Protein AF-A0AAZ3NXI5-F1 (afdb_monomer)

Organism: Oncorhynchus tshawytscha (NCBI:txid74940)

Secondary structure (DSSP, 8-state):
-EEEEEEEESS-B-EEEEEEEESS-EEEEEEEEEESS-EEEEEEEEEESS-EEEEEEEEEESS-EEEEEEEEEESS-EEEEEEEEEESS-EEEEEEEEEESS-EEEEEEEEEESS-EEEEEEEEEESS-EEEEEEEEEESS--

Foldseek 3Di:
DEEEEEDEDADEAEEYEYEYEYAEEYEEYEEEYEYAYEYEEYEEEYEYAEEYEEYEEEYEYAEEYEEYEYEYEYAYEYEEYEEEYEYAEEYEEYEYEYEYAEEYEEYEEEYEYAYEYEEYEYEYEYADHYNDYNYHYDYPDDD

Solvent-accessible surface area (backbone atoms only — not comparable to full-atom values): 6492 Å² total; per-residue (Å²): 105,84,46,80,45,79,45,80,39,79,52,80,39,53,35,39,42,35,39,37,43,27,68,22,46,33,48,35,38,41,34,41,37,43,30,67,24,48,35,45,36,38,40,34,41,38,42,30,65,24,47,35,46,36,38,40,35,40,36,42,29,67,24,46,36,47,36,39,41,34,41,38,44,28,66,24,47,35,46,35,38,40,33,41,37,43,30,68,26,48,34,45,36,39,41,35,40,38,42,30,65,25,48,35,45,36,40,41,34,40,36,43,31,64,26,48,33,45,36,38,40,37,42,37,41,32,67,43,62,68,73,43,74,53,70,51,76,49,62,82,60,84,131

pLDDT: mean 90.32, std 6.11, range [53.81, 96.19]

Sequence (143 aa):
MLVVGALDSAALVVLVVGALDSAALVLLVVGALDSAALVLLVVGALDSAALVLLV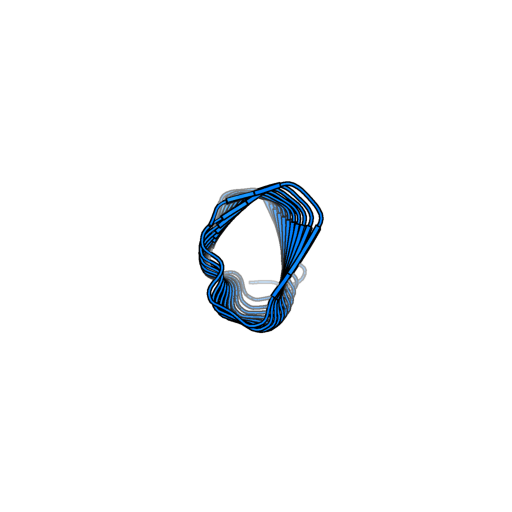VGALDSAALVLLVVGALDSAALVLLVVGALDSASLVLLVVGALDSAALVLLVVGALDSAALVLFVVGALDSASLVLLVVGALDSVFPF

Structure (mmCIF, N/CA/C/O backbone):
data_AF-A0AAZ3NXI5-F1
#
_entry.id   AF-A0AAZ3NXI5-F1
#
loop_
_atom_site.group_PDB
_atom_site.id
_atom_site.type_symbol
_atom_site.label_atom_id
_atom_site.label_alt_id
_atom_site.label_comp_id
_atom_site.label_asym_id
_atom_site.label_entity_id
_atom_site.label_seq_id
_atom_site.pdbx_PDB_ins_code
_atom_site.Cartn_x
_atom_site.Cartn_y
_atom_site.Cartn_z
_atom_site.occupancy
_atom_site.B_iso_or_equiv
_atom_site.auth_seq_id
_atom_site.auth_comp_id
_atom_site.auth_asym_id
_atom_site.auth_atom_id
_atom_site.pdbx_PDB_model_num
ATOM 1 N N . MET A 1 1 ? 13.312 11.034 -20.650 1.00 70.06 1 MET A N 1
ATOM 2 C CA . MET A 1 1 ? 12.912 10.092 -21.716 1.00 70.06 1 MET A CA 1
ATOM 3 C C . MET A 1 1 ? 11.598 9.466 -21.292 1.00 70.06 1 MET A C 1
ATOM 5 O O . MET A 1 1 ? 11.506 9.091 -20.132 1.00 70.06 1 MET A O 1
ATOM 9 N N . LEU A 1 2 ? 10.600 9.440 -22.176 1.00 80.88 2 LEU A N 1
ATOM 10 C CA . LEU A 1 2 ? 9.367 8.673 -21.983 1.00 80.88 2 LEU A CA 1
ATOM 11 C C . LEU A 1 2 ? 9.597 7.299 -22.606 1.00 80.88 2 LEU A C 1
ATOM 13 O O . LEU A 1 2 ? 9.998 7.232 -23.768 1.00 80.88 2 LEU A O 1
ATOM 17 N N . VAL A 1 3 ? 9.369 6.233 -21.845 1.00 87.75 3 VAL A N 1
ATOM 18 C CA . VAL A 1 3 ? 9.426 4.857 -22.353 1.00 87.75 3 VAL A CA 1
ATOM 19 C C . VAL A 1 3 ? 8.050 4.225 -22.235 1.00 87.75 3 VAL A C 1
ATOM 21 O O . VAL A 1 3 ? 7.392 4.360 -21.206 1.00 87.75 3 VAL A O 1
ATOM 24 N N . VAL A 1 4 ? 7.620 3.552 -23.299 1.00 90.69 4 VAL A N 1
ATOM 25 C CA . VAL A 1 4 ? 6.407 2.731 -23.309 1.00 90.69 4 VAL A CA 1
ATOM 26 C C . VAL A 1 4 ? 6.833 1.289 -23.546 1.00 90.69 4 VAL A C 1
ATOM 28 O O . VAL A 1 4 ? 7.451 1.003 -24.571 1.00 90.69 4 VAL A O 1
ATOM 31 N N . GLY A 1 5 ? 6.518 0.399 -22.608 1.00 89.75 5 GLY A N 1
ATOM 32 C CA . GLY A 1 5 ? 6.906 -1.012 -22.653 1.00 89.75 5 GLY A CA 1
ATOM 33 C C . GLY A 1 5 ? 7.741 -1.436 -21.447 1.00 89.75 5 GLY A C 1
ATOM 34 O O . GLY A 1 5 ? 7.585 -0.892 -20.357 1.00 89.75 5 GLY A O 1
ATOM 35 N N . ALA A 1 6 ? 8.591 -2.441 -21.645 1.00 89.19 6 ALA A N 1
ATOM 36 C CA . ALA A 1 6 ? 9.526 -2.907 -20.629 1.00 89.19 6 ALA A CA 1
ATOM 37 C C . ALA A 1 6 ? 10.856 -2.151 -20.744 1.00 89.19 6 ALA A C 1
ATOM 39 O O . ALA A 1 6 ? 11.362 -1.955 -21.853 1.00 89.19 6 ALA A O 1
ATOM 40 N N . LEU A 1 7 ? 11.418 -1.745 -19.610 1.00 91.44 7 LEU A N 1
ATOM 41 C CA . LEU A 1 7 ? 12.719 -1.095 -19.523 1.00 9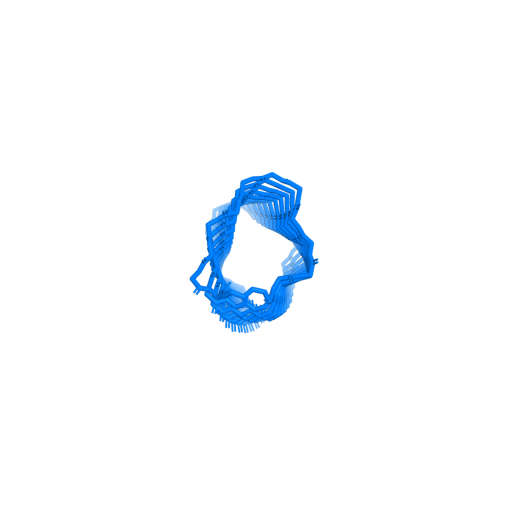1.44 7 LEU A CA 1
ATOM 42 C C . LEU A 1 7 ? 13.530 -1.712 -18.384 1.00 91.44 7 LEU A C 1
ATOM 44 O O . LEU A 1 7 ? 13.016 -1.881 -17.287 1.00 91.44 7 LEU A O 1
ATOM 48 N N . ASP A 1 8 ? 14.799 -1.981 -18.658 1.00 91.00 8 ASP A N 1
ATOM 49 C CA . ASP A 1 8 ? 15.831 -2.227 -17.653 1.00 91.00 8 ASP A CA 1
ATOM 50 C C . ASP A 1 8 ? 16.799 -1.036 -17.715 1.00 91.00 8 ASP A C 1
ATOM 52 O O . ASP A 1 8 ? 17.269 -0.665 -18.803 1.00 91.00 8 ASP A O 1
ATOM 56 N N . SER A 1 9 ? 17.013 -0.346 -16.592 1.00 86.12 9 SER A N 1
ATOM 57 C CA . SER A 1 9 ? 17.845 0.856 -16.561 1.00 86.12 9 SER A CA 1
ATOM 58 C C . SER A 1 9 ? 18.675 1.016 -15.292 1.00 86.12 9 SER A C 1
ATOM 60 O O . SER A 1 9 ? 18.187 0.952 -14.170 1.00 86.12 9 SER A O 1
ATOM 62 N N . ALA A 1 10 ? 19.940 1.386 -15.487 1.00 87.12 10 ALA A N 1
ATOM 63 C CA . ALA A 1 10 ? 20.834 1.860 -14.428 1.00 87.12 10 ALA A CA 1
ATOM 64 C C . ALA A 1 10 ? 21.044 3.389 -14.463 1.00 87.12 10 ALA A C 1
ATOM 66 O O . ALA A 1 10 ? 21.955 3.914 -13.822 1.00 87.12 10 ALA A O 1
ATOM 67 N N . ALA A 1 11 ? 20.242 4.120 -15.243 1.00 87.94 11 ALA A N 1
ATOM 68 C CA . ALA A 1 11 ? 20.309 5.575 -15.367 1.00 87.94 11 ALA A CA 1
ATOM 69 C C . ALA A 1 11 ? 19.038 6.227 -14.816 1.00 87.94 11 ALA A C 1
ATOM 71 O O . ALA A 1 11 ? 18.013 5.573 -14.685 1.00 87.94 11 ALA A O 1
ATOM 72 N N . LEU A 1 12 ? 19.090 7.532 -14.521 1.00 89.25 12 LEU A N 1
ATOM 73 C CA . LEU A 1 12 ? 17.916 8.275 -14.055 1.00 89.25 12 LEU A CA 1
ATOM 74 C C . LEU A 1 12 ? 16.731 8.076 -15.010 1.00 89.25 12 LEU A C 1
ATOM 76 O O . LEU A 1 12 ? 16.813 8.409 -16.199 1.00 89.25 12 LEU A O 1
ATOM 80 N N . VAL A 1 13 ? 15.613 7.600 -14.463 1.00 88.50 13 VAL A N 1
ATOM 81 C CA . VAL A 1 13 ? 14.385 7.355 -15.215 1.00 88.50 13 VAL A CA 1
ATOM 82 C C . VAL A 1 13 ? 13.352 8.417 -14.867 1.00 88.50 13 VAL A C 1
ATOM 84 O O . VAL A 1 13 ? 12.933 8.572 -13.723 1.00 88.50 13 VAL A O 1
ATOM 87 N N . VAL A 1 14 ? 12.932 9.169 -15.886 1.00 89.62 14 VAL A N 1
ATOM 88 C CA . VAL A 1 14 ? 11.959 10.256 -15.706 1.00 89.62 14 VAL A CA 1
ATOM 89 C C . VAL A 1 14 ? 10.525 9.743 -15.759 1.00 89.62 14 VAL A C 1
ATOM 91 O O . VAL A 1 14 ? 9.715 10.128 -14.924 1.00 89.62 14 VAL A O 1
ATOM 94 N N . LEU A 1 15 ? 10.189 8.930 -16.763 1.00 91.81 15 LEU A N 1
ATOM 95 C CA . LEU A 1 15 ? 8.818 8.474 -16.973 1.00 91.81 15 LEU A CA 1
ATOM 96 C C . LEU A 1 15 ? 8.788 7.148 -17.734 1.00 91.81 15 LEU A C 1
ATOM 98 O O . LEU A 1 15 ? 9.334 7.058 -18.839 1.00 91.81 15 LEU A O 1
ATOM 102 N N . VAL A 1 16 ? 8.082 6.161 -17.179 1.00 93.19 16 VAL A N 1
ATOM 103 C CA . VAL A 1 16 ? 7.785 4.880 -17.841 1.00 93.19 16 VAL A CA 1
ATOM 104 C C . VAL A 1 16 ? 6.294 4.575 -17.779 1.00 93.19 16 VAL A C 1
ATOM 106 O O . VAL A 1 16 ? 5.649 4.773 -16.752 1.00 93.19 16 VAL A O 1
ATOM 109 N N . VAL A 1 17 ? 5.757 4.069 -18.888 1.00 94.81 17 VAL A N 1
ATOM 110 C CA . VAL A 1 17 ? 4.441 3.431 -18.961 1.00 94.81 17 VAL A CA 1
ATOM 111 C C . VAL A 1 17 ? 4.659 1.965 -19.334 1.00 94.81 17 VAL A C 1
ATOM 113 O O . VAL A 1 17 ? 4.991 1.663 -20.481 1.00 94.81 17 VAL A O 1
ATOM 116 N N . GLY A 1 18 ? 4.501 1.056 -18.377 1.00 93.69 18 GLY A N 1
ATOM 117 C CA . GLY A 1 18 ? 4.772 -0.369 -18.554 1.00 93.69 18 GLY A CA 1
ATOM 118 C C . GLY A 1 18 ? 5.512 -0.976 -17.367 1.00 93.69 18 GLY A C 1
ATOM 119 O O . GLY A 1 18 ? 5.149 -0.719 -16.224 1.00 93.69 18 GLY A O 1
ATOM 120 N N . ALA A 1 19 ? 6.509 -1.811 -17.645 1.00 92.25 19 ALA A N 1
ATOM 121 C CA . ALA A 1 19 ? 7.312 -2.474 -16.623 1.00 92.25 19 ALA A CA 1
ATOM 122 C C . ALA A 1 19 ? 8.702 -1.834 -16.559 1.00 92.25 19 ALA A C 1
ATOM 124 O O . ALA A 1 19 ? 9.316 -1.593 -17.602 1.00 92.25 19 ALA A O 1
ATOM 125 N N . LEU A 1 20 ? 9.195 -1.565 -15.356 1.00 93.25 20 LEU A N 1
ATOM 126 C CA . LEU A 1 20 ? 10.536 -1.042 -15.132 1.00 93.25 20 LEU A CA 1
ATOM 127 C C . LEU A 1 20 ? 11.250 -1.886 -14.077 1.00 93.25 20 LEU A C 1
ATOM 129 O O . LEU A 1 20 ? 10.711 -2.095 -12.998 1.00 93.25 20 LEU A O 1
ATOM 133 N N . ASP A 1 21 ? 12.463 -2.309 -14.401 1.00 93.12 21 ASP A N 1
ATOM 134 C CA . ASP A 1 21 ? 13.470 -2.746 -13.437 1.00 93.12 21 ASP A CA 1
ATOM 135 C C . ASP A 1 21 ? 14.551 -1.654 -13.394 1.00 93.12 21 ASP A C 1
ATOM 137 O O . ASP A 1 21 ? 15.082 -1.248 -14.438 1.00 93.12 21 ASP A O 1
ATOM 141 N N . SER A 1 22 ? 14.786 -1.063 -12.219 1.00 89.56 22 SER A N 1
ATOM 142 C CA . SER A 1 22 ? 15.701 0.073 -12.090 1.00 89.56 22 SER A CA 1
ATOM 143 C C . SER A 1 22 ? 16.498 0.076 -10.795 1.00 89.56 22 SER A C 1
ATOM 145 O O . SER A 1 22 ? 15.956 0.175 -9.691 1.00 89.56 22 SER A O 1
ATOM 147 N N . ALA A 1 23 ? 17.819 0.158 -10.949 1.00 88.62 23 ALA A N 1
ATOM 148 C CA . ALA A 1 23 ? 18.765 0.429 -9.865 1.00 88.62 23 ALA A CA 1
ATOM 149 C C . ALA A 1 23 ? 19.093 1.931 -9.702 1.00 88.62 23 ALA A C 1
ATOM 151 O O . ALA A 1 23 ? 19.987 2.300 -8.940 1.00 88.62 23 ALA A O 1
ATOM 152 N N . ALA A 1 24 ? 18.404 2.813 -10.432 1.00 88.00 24 ALA A N 1
ATOM 153 C CA . ALA A 1 24 ? 18.608 4.260 -10.403 1.00 88.00 24 ALA A CA 1
ATOM 154 C C . ALA A 1 24 ? 17.338 5.018 -10.002 1.00 88.00 24 ALA A C 1
ATOM 156 O O . ALA A 1 24 ? 16.241 4.473 -10.045 1.00 88.00 24 ALA A O 1
ATOM 157 N N . LEU A 1 25 ? 17.498 6.295 -9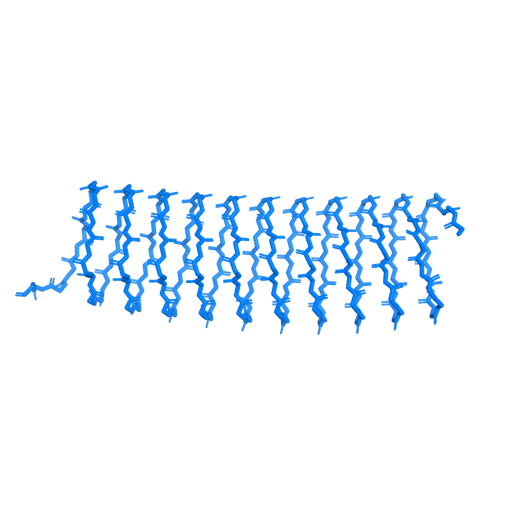.628 1.00 90.00 25 LEU A N 1
ATOM 158 C CA . LEU A 1 25 ? 16.395 7.167 -9.210 1.00 90.00 25 LEU A CA 1
ATOM 159 C C . LEU A 1 25 ? 15.273 7.176 -10.258 1.00 90.00 25 LEU A C 1
ATOM 161 O O . LEU A 1 25 ? 15.508 7.516 -11.426 1.00 90.00 25 LEU A O 1
ATOM 165 N N . VAL A 1 26 ? 14.057 6.859 -9.805 1.00 91.00 26 VAL A N 1
ATOM 166 C CA . VAL A 1 26 ? 12.849 6.806 -10.634 1.00 91.00 26 VAL A CA 1
ATOM 167 C C . VAL A 1 26 ? 11.877 7.906 -10.220 1.00 91.00 26 VAL A C 1
ATOM 169 O O . VAL A 1 26 ? 11.448 7.986 -9.068 1.00 91.00 26 VAL A O 1
ATOM 172 N N . LEU A 1 27 ? 11.511 8.769 -11.170 1.00 92.25 27 LEU A N 1
ATOM 173 C CA . LEU A 1 27 ? 10.585 9.870 -10.902 1.00 92.25 27 LEU A CA 1
ATOM 174 C C . LEU A 1 27 ? 9.114 9.445 -11.004 1.00 92.25 27 LEU A C 1
ATOM 176 O O . LEU A 1 27 ? 8.330 9.777 -10.117 1.00 92.25 27 LEU A O 1
ATOM 180 N N . LEU A 1 28 ? 8.729 8.751 -12.080 1.00 93.56 28 LEU A N 1
ATOM 181 C CA . LEU A 1 28 ? 7.336 8.374 -12.321 1.00 93.56 28 LEU A CA 1
ATOM 182 C C . LEU A 1 28 ? 7.212 7.069 -13.114 1.00 93.56 28 LEU A C 1
ATOM 184 O O . LEU A 1 28 ? 7.787 6.938 -14.199 1.00 93.56 28 LEU A O 1
ATOM 188 N N . VAL A 1 29 ? 6.390 6.145 -12.618 1.00 94.06 29 VAL A N 1
ATOM 189 C CA . VAL A 1 29 ? 5.997 4.924 -13.338 1.00 94.06 29 VAL A CA 1
ATOM 190 C C . VAL A 1 29 ? 4.484 4.759 -13.327 1.00 94.06 29 VAL A C 1
ATOM 192 O O . VAL A 1 29 ? 3.830 4.939 -12.303 1.00 94.06 29 VAL A O 1
ATOM 195 N N . VAL A 1 30 ? 3.932 4.387 -14.480 1.00 95.38 30 VAL A N 1
ATOM 196 C CA . VAL A 1 30 ? 2.565 3.881 -14.619 1.00 95.38 30 VAL A CA 1
ATOM 197 C C . VAL A 1 30 ? 2.653 2.424 -15.062 1.00 95.38 30 VAL A C 1
ATOM 199 O O . VAL A 1 30 ? 2.944 2.150 -16.226 1.00 95.38 30 VAL A O 1
ATOM 202 N N . GLY A 1 31 ? 2.424 1.494 -14.138 1.00 94.69 31 GLY A N 1
ATOM 203 C CA . GLY A 1 31 ? 2.543 0.056 -14.362 1.00 94.69 31 GLY A CA 1
ATOM 204 C C . GLY A 1 31 ? 3.254 -0.655 -13.213 1.00 94.69 31 GLY A C 1
ATOM 205 O O . GLY A 1 31 ? 2.920 -0.422 -12.056 1.00 94.69 31 GLY A O 1
ATOM 206 N N . ALA A 1 32 ? 4.182 -1.551 -13.535 1.00 93.19 32 ALA A N 1
ATOM 207 C CA . ALA A 1 32 ? 4.932 -2.324 -12.548 1.00 93.19 32 ALA A CA 1
ATOM 208 C C . ALA A 1 32 ? 6.360 -1.780 -12.420 1.00 93.19 32 ALA A C 1
ATOM 210 O O . ALA A 1 32 ? 7.003 -1.500 -13.435 1.00 93.19 32 ALA A O 1
ATOM 211 N N . LEU A 1 33 ? 6.850 -1.642 -11.192 1.00 94.12 33 LEU A N 1
ATOM 212 C CA . LEU A 1 33 ? 8.220 -1.243 -10.897 1.00 94.12 33 LEU A CA 1
ATOM 213 C C . LEU A 1 33 ? 8.835 -2.211 -9.884 1.00 94.12 33 LEU A C 1
ATOM 215 O O . LEU A 1 33 ? 8.241 -2.458 -8.841 1.00 94.12 33 LEU A O 1
ATOM 219 N N . ASP A 1 34 ? 10.025 -2.702 -10.197 1.00 93.50 34 ASP A N 1
ATOM 220 C CA . ASP A 1 34 ? 10.967 -3.276 -9.238 1.00 93.50 34 ASP A CA 1
ATOM 221 C C . ASP A 1 34 ? 12.137 -2.289 -9.107 1.00 93.50 34 ASP A C 1
ATOM 223 O O . ASP A 1 34 ? 12.717 -1.858 -10.116 1.00 93.50 34 ASP A O 1
ATOM 227 N N . SER A 1 35 ? 12.423 -1.818 -7.890 1.00 89.88 35 SER A N 1
ATOM 228 C CA . SER A 1 35 ? 13.494 -0.846 -7.691 1.00 89.88 35 SER A CA 1
ATOM 229 C C . SER A 1 35 ? 14.279 -1.001 -6.396 1.00 89.88 35 SER A C 1
ATOM 231 O O . SER A 1 35 ? 13.753 -1.068 -5.288 1.00 89.88 35 SER A O 1
ATOM 233 N N . ALA A 1 36 ? 15.598 -0.890 -6.540 1.00 87.50 36 ALA A N 1
ATOM 234 C CA . ALA A 1 36 ? 16.536 -0.758 -5.428 1.00 87.50 36 ALA A CA 1
ATOM 235 C C . ALA A 1 36 ? 16.938 0.708 -5.148 1.00 87.50 36 ALA A C 1
ATOM 237 O O . ALA A 1 36 ? 17.908 0.961 -4.430 1.00 87.50 36 ALA A O 1
ATOM 238 N N . ALA A 1 37 ? 16.242 1.688 -5.734 1.00 87.69 37 ALA A N 1
ATOM 239 C CA . ALA A 1 37 ? 16.586 3.106 -5.656 1.00 87.69 37 ALA A CA 1
ATOM 240 C C . ALA A 1 37 ? 15.390 3.979 -5.255 1.00 87.69 37 ALA A C 1
ATOM 242 O O . ALA A 1 37 ? 14.253 3.534 -5.227 1.00 87.69 37 ALA A O 1
ATOM 243 N N . LEU A 1 38 ? 15.655 5.246 -4.921 1.00 90.19 38 LEU A N 1
ATOM 244 C CA . LEU A 1 38 ? 14.615 6.187 -4.499 1.00 90.19 38 LEU A CA 1
ATOM 245 C C . LEU A 1 38 ? 13.534 6.327 -5.586 1.00 90.19 38 LEU A C 1
ATOM 247 O O . LEU A 1 38 ? 13.842 6.702 -6.725 1.00 90.19 38 LEU A O 1
ATOM 251 N N . VAL A 1 39 ? 12.277 6.085 -5.197 1.00 91.38 39 VAL A N 1
ATOM 252 C CA . VAL A 1 39 ? 11.097 6.178 -6.065 1.00 91.38 39 VAL A CA 1
ATOM 253 C C . VAL A 1 39 ? 10.190 7.327 -5.624 1.00 91.38 39 VAL A C 1
ATOM 255 O O . VAL A 1 39 ? 9.751 7.391 -4.473 1.00 91.38 39 VAL A O 1
ATOM 258 N N . LEU A 1 40 ? 9.882 8.245 -6.547 1.00 92.62 40 LEU A N 1
ATOM 259 C CA . LEU A 1 40 ? 8.988 9.373 -6.259 1.00 92.62 40 LEU A CA 1
ATOM 260 C C . LEU A 1 40 ? 7.510 8.995 -6.357 1.00 92.62 40 LEU A C 1
ATOM 262 O O . LEU A 1 40 ? 6.756 9.255 -5.421 1.00 92.62 40 LEU A O 1
ATOM 266 N N . LEU A 1 41 ? 7.091 8.450 -7.501 1.00 94.56 41 LEU A N 1
ATOM 267 C CA . LEU A 1 41 ? 5.683 8.195 -7.785 1.00 94.56 41 LEU A CA 1
ATOM 268 C C . LEU A 1 41 ? 5.490 6.922 -8.607 1.00 94.56 41 LEU A C 1
ATOM 270 O O . LEU A 1 41 ? 6.050 6.789 -9.697 1.00 94.56 41 LEU A O 1
ATOM 274 N N . VAL A 1 42 ? 4.608 6.043 -8.135 1.00 94.56 42 VAL A N 1
ATOM 275 C CA . VAL A 1 42 ? 4.119 4.893 -8.908 1.00 94.56 42 VAL A CA 1
ATOM 276 C C . VAL A 1 42 ? 2.598 4.876 -8.940 1.00 94.56 42 VAL A C 1
ATOM 278 O O . VAL A 1 42 ? 1.937 5.083 -7.926 1.00 94.56 42 VAL A O 1
ATOM 281 N N . VAL A 1 43 ? 2.041 4.603 -10.117 1.00 95.88 43 VAL A N 1
ATOM 282 C CA . VAL A 1 43 ? 0.641 4.213 -10.298 1.00 95.88 43 VAL A CA 1
ATOM 283 C C . VAL A 1 43 ? 0.627 2.775 -10.805 1.00 95.88 43 VAL A C 1
ATOM 285 O O . VAL A 1 43 ? 0.901 2.535 -11.981 1.00 95.88 43 VAL A O 1
ATOM 288 N N . GLY A 1 44 ? 0.325 1.823 -9.927 1.00 95.31 44 GLY A N 1
ATOM 289 C CA . GLY A 1 44 ? 0.330 0.393 -10.221 1.00 95.31 44 GLY A CA 1
ATOM 290 C C . GLY A 1 44 ? 0.966 -0.427 -9.102 1.00 95.31 44 GLY A C 1
ATOM 291 O O . GLY A 1 44 ? 0.627 -0.229 -7.939 1.00 95.31 44 GLY A O 1
ATOM 292 N N . ALA A 1 45 ? 1.829 -1.375 -9.456 1.00 93.69 45 ALA A N 1
ATOM 293 C CA . ALA A 1 45 ? 2.500 -2.250 -8.499 1.00 93.69 45 ALA A CA 1
ATOM 294 C C . ALA A 1 45 ? 3.960 -1.819 -8.317 1.00 93.69 45 ALA A C 1
ATOM 296 O O . ALA A 1 45 ? 4.640 -1.538 -9.306 1.00 93.69 45 ALA A O 1
ATOM 297 N N . LEU A 1 46 ? 4.431 -1.776 -7.075 1.00 94.62 46 LEU A N 1
ATOM 298 C CA . LEU A 1 46 ? 5.821 -1.497 -6.733 1.00 94.62 46 LEU A CA 1
ATOM 299 C C . LEU A 1 46 ? 6.340 -2.560 -5.761 1.00 94.62 46 LEU A C 1
ATOM 301 O O . LEU A 1 46 ? 5.702 -2.816 -4.746 1.00 94.62 46 LEU A O 1
ATOM 305 N N . ASP A 1 47 ? 7.501 -3.119 -6.074 1.00 93.75 47 ASP A N 1
ATOM 306 C CA . ASP A 1 47 ? 8.381 -3.805 -5.129 1.00 93.75 47 ASP A CA 1
ATOM 307 C C . ASP A 1 47 ? 9.623 -2.919 -4.934 1.00 93.75 47 ASP A C 1
ATOM 309 O O . ASP A 1 47 ? 10.246 -2.486 -5.912 1.00 93.75 47 ASP A O 1
ATOM 313 N N . SER A 1 48 ? 9.918 -2.529 -3.691 1.00 90.44 48 SER A N 1
ATOM 314 C CA . SER A 1 48 ? 10.999 -1.584 -3.405 1.00 90.44 48 SER A CA 1
ATOM 315 C C . SER A 1 48 ? 11.773 -1.904 -2.134 1.00 90.44 48 SER A C 1
ATOM 317 O O . SER A 1 48 ? 11.239 -1.978 -1.026 1.00 90.44 48 SER A O 1
ATOM 319 N N . ALA A 1 49 ? 13.098 -1.924 -2.270 1.00 87.12 49 ALA A N 1
ATOM 320 C CA . ALA A 1 49 ? 14.029 -1.951 -1.142 1.00 87.12 49 ALA A CA 1
ATOM 321 C C . ALA A 1 49 ? 14.528 -0.547 -0.734 1.00 87.12 49 ALA A C 1
ATOM 323 O O . ALA A 1 49 ? 15.446 -0.415 0.079 1.00 87.12 49 ALA A O 1
ATOM 324 N N . ALA A 1 50 ? 13.960 0.517 -1.309 1.00 86.94 50 ALA A N 1
ATOM 325 C CA . ALA A 1 50 ? 14.400 1.896 -1.120 1.00 86.94 50 ALA A CA 1
ATOM 326 C C . ALA A 1 50 ? 13.244 2.849 -0.786 1.00 86.94 50 ALA A C 1
ATOM 328 O O . ALA A 1 50 ? 12.073 2.504 -0.905 1.00 86.94 50 ALA A O 1
ATOM 329 N N . LEU A 1 51 ? 13.589 4.062 -0.340 1.00 89.75 51 LEU A N 1
ATOM 330 C CA . LEU A 1 51 ? 12.624 5.075 0.095 1.00 89.75 51 LEU A CA 1
ATOM 331 C C . LEU A 1 51 ? 11.593 5.372 -1.008 1.00 89.75 51 LEU A C 1
ATOM 333 O O . LEU A 1 51 ? 11.964 5.770 -2.118 1.00 89.75 51 LEU A O 1
ATOM 337 N N . VAL A 1 52 ? 10.310 5.242 -0.654 1.00 91.44 52 VAL A N 1
ATOM 338 C CA . VAL A 1 52 ? 9.168 5.475 -1.546 1.00 91.44 52 VAL A CA 1
ATOM 339 C C . VAL A 1 52 ? 8.343 6.671 -1.071 1.00 91.44 52 VAL A C 1
ATOM 341 O O . VAL A 1 52 ? 7.899 6.729 0.079 1.00 91.44 52 VAL A O 1
ATOM 344 N N . LEU A 1 53 ? 8.115 7.634 -1.967 1.00 92.75 53 LEU A N 1
ATOM 345 C CA . LEU A 1 53 ? 7.326 8.833 -1.661 1.00 92.75 53 LEU A CA 1
ATOM 346 C C . LEU A 1 53 ? 5.821 8.605 -1.804 1.00 92.75 53 LEU A C 1
ATOM 348 O O . LEU A 1 53 ? 5.073 8.897 -0.872 1.00 92.75 53 LEU A O 1
ATOM 352 N N . LEU A 1 54 ? 5.374 8.132 -2.969 1.00 94.38 54 LEU A N 1
ATOM 353 C CA . LEU A 1 54 ? 3.954 7.994 -3.272 1.00 94.38 54 LEU A CA 1
ATOM 354 C C . LEU A 1 54 ? 3.672 6.776 -4.150 1.00 94.38 54 LEU A C 1
ATOM 356 O O . LEU A 1 54 ? 4.243 6.636 -5.232 1.00 94.38 54 LEU A 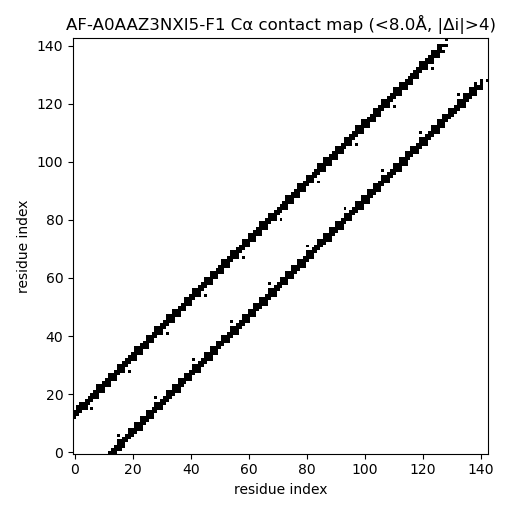O 1
ATOM 360 N N . VAL A 1 55 ? 2.712 5.955 -3.731 1.00 94.50 55 VAL A N 1
ATOM 361 C CA . VAL A 1 55 ? 2.161 4.870 -4.553 1.00 94.50 55 VAL A CA 1
ATOM 362 C C . VAL A 1 55 ? 0.644 4.962 -4.610 1.00 94.50 55 VAL A C 1
ATOM 364 O O . VAL A 1 55 ? -0.021 5.170 -3.598 1.00 94.50 55 VAL A O 1
ATO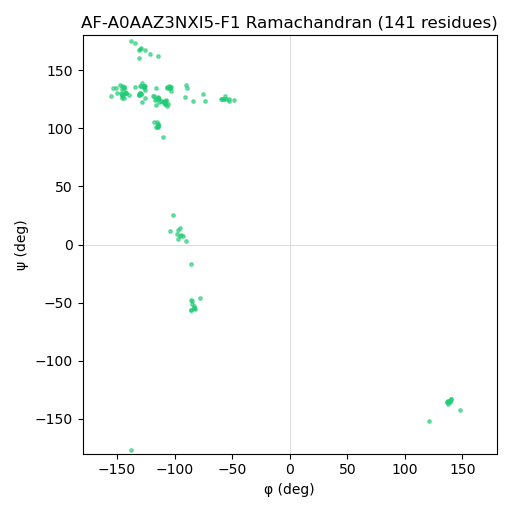M 367 N N . VAL A 1 56 ? 0.092 4.777 -5.804 1.00 96.19 56 VAL A N 1
ATOM 368 C CA . VAL A 1 56 ? -1.328 4.502 -6.026 1.00 96.19 56 VAL A CA 1
ATOM 369 C C . VAL A 1 56 ? -1.441 3.092 -6.595 1.00 96.19 56 VAL A C 1
ATOM 371 O O . VAL A 1 56 ? -1.172 2.884 -7.777 1.00 96.19 56 VAL A O 1
ATOM 374 N N . GLY A 1 57 ? -1.826 2.128 -5.765 1.00 95.50 57 GLY A N 1
ATOM 375 C CA . GLY A 1 57 ? -1.928 0.718 -6.129 1.00 95.50 57 GLY A CA 1
ATOM 376 C C . GLY A 1 57 ? -1.382 -0.205 -5.043 1.00 95.50 57 GLY A C 1
ATOM 377 O O . GLY A 1 57 ? -1.727 -0.037 -3.877 1.00 95.50 57 GLY A O 1
ATOM 378 N N . ALA A 1 58 ? -0.594 -1.203 -5.432 1.00 93.62 58 ALA A N 1
ATOM 379 C CA . ALA A 1 58 ? -0.013 -2.175 -4.510 1.00 93.62 58 ALA A CA 1
ATOM 380 C C . ALA A 1 58 ? 1.468 -1.859 -4.275 1.00 93.62 58 ALA A C 1
ATOM 382 O O . ALA A 1 58 ? 2.191 -1.576 -5.232 1.00 93.62 58 ALA A O 1
ATOM 383 N N . LEU A 1 59 ? 1.909 -1.913 -3.023 1.00 94.56 59 LEU A N 1
ATOM 384 C CA . LEU A 1 59 ? 3.306 -1.752 -2.642 1.00 94.56 59 LEU A CA 1
ATOM 385 C C . LEU A 1 59 ? 3.720 -2.890 -1.707 1.00 94.56 59 LEU A C 1
ATOM 387 O O . LEU A 1 59 ? 3.048 -3.131 -0.708 1.00 94.56 59 LEU A O 1
ATOM 391 N N . ASP A 1 60 ? 4.834 -3.531 -2.031 1.00 93.56 60 ASP A N 1
ATOM 392 C CA . ASP A 1 60 ? 5.642 -4.323 -1.106 1.00 93.56 60 ASP A CA 1
ATOM 393 C C . ASP A 1 60 ? 6.942 -3.544 -0.846 1.00 93.56 60 ASP A C 1
ATOM 395 O O . ASP A 1 60 ? 7.610 -3.102 -1.789 1.00 93.56 60 ASP A O 1
ATOM 399 N N . SER A 1 61 ? 7.246 -3.245 0.419 1.00 90.25 61 SER A N 1
ATOM 400 C CA . SER A 1 61 ? 8.380 -2.386 0.767 1.00 90.25 61 SER A CA 1
ATOM 401 C C . SER A 1 61 ? 9.113 -2.822 2.029 1.00 90.25 61 SER A C 1
ATOM 403 O O . SER A 1 61 ? 8.554 -2.927 3.122 1.00 90.25 61 SER A O 1
ATOM 405 N N . ALA A 1 62 ? 10.436 -2.919 1.910 1.00 87.00 62 ALA A N 1
ATOM 406 C CA . ALA A 1 62 ? 11.344 -3.071 3.047 1.00 87.00 62 ALA A CA 1
ATOM 407 C C . ALA A 1 62 ? 11.934 -1.730 3.535 1.00 87.00 62 ALA A C 1
ATOM 409 O O . ALA A 1 62 ? 12.830 -1.708 4.384 1.00 87.00 62 ALA A O 1
ATOM 410 N N . ALA A 1 63 ? 11.468 -0.600 2.995 1.00 86.75 63 ALA A N 1
ATOM 411 C CA . ALA A 1 63 ? 12.004 0.733 3.260 1.00 86.75 63 ALA A CA 1
ATOM 412 C C . ALA A 1 63 ? 10.919 1.749 3.646 1.00 86.75 63 ALA A C 1
ATOM 414 O O . ALA A 1 63 ? 9.726 1.486 3.540 1.00 86.75 63 ALA A O 1
ATOM 415 N N . LEU A 1 64 ? 11.349 2.924 4.121 1.00 89.50 64 LEU A N 1
ATOM 416 C CA . LEU A 1 64 ? 10.458 3.992 4.584 1.00 89.50 64 LEU A CA 1
ATOM 417 C C . LEU A 1 64 ? 9.471 4.403 3.479 1.00 89.50 64 LEU A C 1
ATOM 419 O O . LEU A 1 64 ? 9.891 4.803 2.387 1.00 89.50 64 LEU A O 1
ATOM 423 N N . VAL A 1 65 ? 8.175 4.359 3.807 1.00 91.56 65 VAL A N 1
ATOM 424 C CA . VAL A 1 65 ? 7.070 4.720 2.909 1.00 91.56 65 VAL A CA 1
ATOM 425 C C . VAL A 1 65 ? 6.328 5.954 3.424 1.00 91.56 65 VAL A C 1
ATOM 427 O O . VAL A 1 65 ? 5.855 5.995 4.563 1.00 91.56 65 VAL A O 1
ATOM 430 N N . LEU A 1 66 ? 6.200 6.974 2.571 1.00 92.19 66 LEU A N 1
ATOM 431 C CA . LEU A 1 66 ? 5.492 8.213 2.913 1.00 92.19 66 LEU A CA 1
ATOM 432 C C . LEU A 1 66 ? 3.978 8.099 2.730 1.00 92.19 66 LEU A C 1
ATOM 434 O O . LEU A 1 66 ? 3.228 8.409 3.656 1.00 92.19 66 LEU A O 1
ATOM 438 N N . LEU A 1 67 ? 3.527 7.709 1.537 1.00 93.94 67 LEU A N 1
ATOM 439 C CA . LEU A 1 67 ? 2.110 7.705 1.194 1.00 93.94 67 LEU A CA 1
ATOM 440 C C . LEU A 1 67 ? 1.758 6.547 0.264 1.00 93.94 67 LEU A C 1
ATOM 442 O O . LEU A 1 67 ? 2.334 6.415 -0.816 1.00 93.94 67 LEU A O 1
ATOM 446 N N . VAL A 1 68 ? 0.735 5.779 0.636 1.00 94.50 68 VAL A N 1
ATOM 447 C CA . VAL A 1 68 ? 0.113 4.783 -0.244 1.00 94.50 68 VAL A CA 1
ATOM 448 C C . VAL A 1 68 ? -1.391 4.997 -0.321 1.00 94.50 68 VAL A C 1
ATOM 450 O O . VAL A 1 68 ? -2.058 5.213 0.688 1.00 94.50 68 VAL A O 1
ATOM 453 N N . VAL A 1 69 ? -1.933 4.907 -1.531 1.00 96.00 69 VAL A N 1
ATOM 454 C CA . VAL A 1 69 ? -3.365 4.757 -1.787 1.00 96.00 69 VAL A CA 1
ATOM 455 C C . VAL A 1 69 ? -3.580 3.389 -2.424 1.00 96.00 69 VAL A C 1
ATOM 457 O O . VAL A 1 69 ? -3.312 3.215 -3.611 1.00 96.00 69 VAL A O 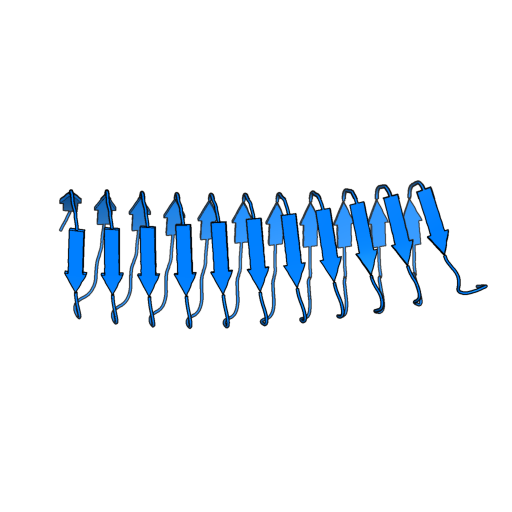1
ATOM 460 N N . GLY A 1 70 ? -4.048 2.418 -1.645 1.00 95.44 70 GLY A N 1
ATOM 461 C CA . GLY A 1 70 ? -4.24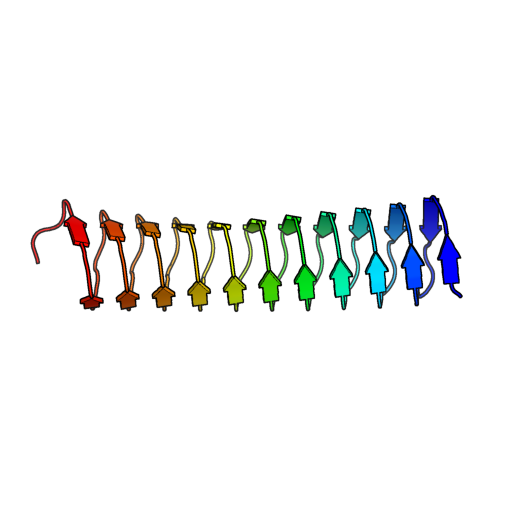5 1.038 -2.082 1.00 95.44 70 GLY A CA 1
ATOM 462 C C . GLY A 1 70 ? -3.811 0.023 -1.029 1.00 95.44 70 GLY A C 1
ATOM 463 O O . GLY A 1 70 ? -4.188 0.158 0.132 1.00 95.44 70 GLY A O 1
ATOM 464 N N . ALA A 1 71 ? -3.084 -1.012 -1.441 1.00 93.62 71 ALA A N 1
ATOM 465 C CA . ALA A 1 71 ? -2.607 -2.067 -0.550 1.00 93.62 71 ALA A CA 1
ATOM 466 C C . ALA A 1 71 ? -1.110 -1.887 -0.276 1.00 93.62 71 ALA A C 1
ATOM 468 O O . ALA A 1 71 ? -0.345 -1.639 -1.210 1.00 93.62 71 ALA A O 1
ATOM 469 N N . LEU A 1 72 ? -0.705 -2.015 0.983 1.00 94.44 72 LEU A N 1
ATOM 470 C CA . LEU A 1 72 ? 0.692 -1.978 1.400 1.00 94.44 72 LEU A CA 1
ATOM 471 C C . LEU A 1 72 ? 0.996 -3.182 2.294 1.00 94.44 72 LEU A C 1
ATOM 473 O O . LEU A 1 72 ? 0.290 -3.403 3.274 1.00 94.44 72 LEU A O 1
ATOM 477 N N . ASP A 1 73 ? 2.061 -3.899 1.963 1.00 93.31 73 ASP A N 1
ATOM 478 C CA . ASP A 1 73 ? 2.788 -4.777 2.878 1.00 93.31 73 ASP A CA 1
ATOM 479 C C . ASP A 1 73 ? 4.137 -4.106 3.188 1.00 93.31 73 ASP A C 1
ATOM 481 O O . ASP A 1 73 ? 4.862 -3.699 2.274 1.00 93.31 73 ASP A O 1
ATOM 485 N N . SER A 1 74 ? 4.430 -3.858 4.468 1.00 90.00 74 SER A N 1
ATOM 486 C CA . SER A 1 74 ? 5.639 -3.124 4.855 1.00 90.00 74 SER A CA 1
ATOM 487 C C . SER A 1 74 ? 6.262 -3.593 6.161 1.00 90.00 74 SER A C 1
ATOM 489 O O . SER A 1 74 ? 5.660 -3.533 7.241 1.00 90.00 74 SER A O 1
ATOM 491 N N . ALA A 1 75 ? 7.559 -3.887 6.089 1.00 86.88 75 ALA A N 1
ATOM 492 C CA . ALA A 1 75 ? 8.416 -4.128 7.250 1.00 86.88 75 ALA A CA 1
ATOM 493 C C . ALA A 1 75 ? 9.093 -2.849 7.792 1.00 86.88 75 ALA A C 1
ATOM 495 O O . ALA A 1 75 ? 9.895 -2.916 8.727 1.00 86.88 75 ALA A O 1
ATOM 496 N N . ALA A 1 76 ? 8.800 -1.678 7.218 1.00 86.44 76 ALA A N 1
ATOM 497 C CA . ALA A 1 76 ? 9.448 -0.409 7.542 1.00 86.44 76 ALA A CA 1
ATOM 498 C C . ALA A 1 76 ? 8.450 0.728 7.795 1.00 86.44 76 ALA A C 1
ATOM 500 O O . ALA A 1 76 ? 7.300 0.666 7.372 1.00 86.44 76 ALA A O 1
ATOM 501 N N . LEU A 1 77 ? 8.926 1.780 8.477 1.00 88.94 77 LEU A N 1
ATOM 502 C CA . LEU A 1 77 ? 8.115 2.900 8.967 1.00 88.94 77 LEU A CA 1
ATOM 503 C C . LEU A 1 77 ? 7.186 3.462 7.876 1.00 88.94 77 LEU A C 1
ATOM 505 O O . LEU A 1 77 ? 7.657 3.910 6.824 1.00 88.94 77 LEU A O 1
ATOM 509 N N . VAL A 1 78 ? 5.883 3.489 8.179 1.00 91.00 78 VAL A N 1
ATOM 510 C CA . VAL A 1 78 ? 4.820 3.969 7.285 1.00 91.00 78 VAL A CA 1
ATOM 511 C C . VAL A 1 78 ? 4.158 5.234 7.838 1.00 91.00 78 VAL A C 1
ATOM 513 O O . VAL A 1 78 ? 3.678 5.264 8.976 1.00 91.00 78 VAL A O 1
ATOM 516 N N . LEU A 1 79 ? 4.099 6.293 7.023 1.00 92.25 79 LEU A N 1
ATOM 517 C CA . LEU A 1 79 ? 3.480 7.568 7.412 1.00 92.25 79 LEU A CA 1
ATOM 518 C C . LEU A 1 79 ? 1.968 7.594 7.169 1.00 92.25 79 LEU A C 1
ATOM 520 O O . LEU A 1 79 ? 1.211 7.887 8.094 1.00 92.25 79 LEU A O 1
ATOM 524 N N . LEU A 1 80 ? 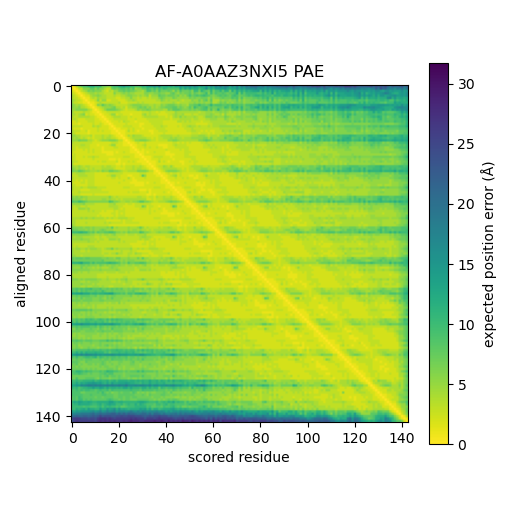1.531 7.339 5.935 1.00 94.12 80 LEU A N 1
ATOM 525 C CA . LEU A 1 80 ? 0.125 7.431 5.547 1.00 94.12 80 LEU A CA 1
ATOM 526 C C . LEU A 1 80 ? -0.274 6.293 4.611 1.00 94.12 80 LEU A C 1
ATOM 528 O O . LEU A 1 80 ? 0.320 6.130 3.545 1.00 94.12 80 LEU A O 1
ATOM 532 N N . VAL A 1 81 ? -1.361 5.602 4.944 1.00 94.62 81 VAL A N 1
ATOM 533 C CA . VAL A 1 81 ? -2.041 4.687 4.020 1.00 94.62 81 VAL A CA 1
ATOM 534 C C . VAL A 1 81 ? -3.520 5.024 3.923 1.00 94.62 81 VAL A C 1
ATOM 536 O O . VAL A 1 81 ? -4.193 5.249 4.926 1.00 94.62 81 VAL A O 1
ATOM 539 N N . VAL A 1 82 ? -4.037 5.028 2.700 1.00 96.06 82 VAL A N 1
ATOM 540 C CA . VAL A 1 82 ? -5.469 5.020 2.406 1.00 96.06 82 VAL A CA 1
ATOM 541 C C . VAL A 1 82 ? -5.784 3.707 1.697 1.00 96.06 82 VAL A C 1
ATOM 543 O O . VAL A 1 82 ? -5.518 3.569 0.505 1.00 96.06 82 VAL A O 1
ATOM 546 N N . GLY A 1 83 ? -6.330 2.737 2.426 1.00 95.50 83 GLY A N 1
ATOM 547 C CA . GLY A 1 83 ? -6.620 1.396 1.927 1.00 95.50 83 GLY A CA 1
ATOM 548 C C . GLY A 1 83 ? -6.288 0.308 2.946 1.00 95.50 83 GLY A C 1
ATOM 549 O O . GLY A 1 83 ? -6.668 0.432 4.107 1.00 95.50 83 GLY A O 1
ATOM 550 N N . ALA A 1 84 ? -5.646 -0.768 2.503 1.00 93.56 84 ALA A N 1
ATOM 551 C CA . ALA A 1 84 ? -5.269 -1.891 3.358 1.00 93.56 84 ALA A CA 1
ATOM 552 C C . ALA A 1 84 ? -3.77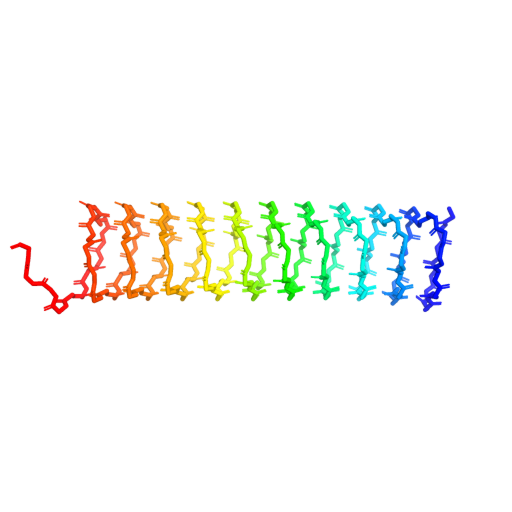0 -1.835 3.672 1.00 93.56 84 ALA A C 1
ATOM 554 O O . ALA A 1 84 ? -2.966 -1.614 2.766 1.00 93.56 84 ALA A O 1
ATOM 555 N N . LEU A 1 85 ? -3.406 -2.038 4.933 1.00 94.44 85 LEU A N 1
ATOM 556 C CA . LEU A 1 85 ? -2.021 -2.126 5.380 1.00 94.44 85 LEU A CA 1
ATOM 557 C C . LEU A 1 85 ? -1.832 -3.387 6.225 1.00 94.44 85 LEU A C 1
ATOM 559 O O . LEU A 1 85 ? -2.575 -3.594 7.179 1.00 94.44 85 LEU A O 1
ATOM 563 N N . ASP A 1 86 ? -0.820 -4.172 5.882 1.00 93.31 86 ASP A N 1
ATOM 564 C CA . ASP A 1 86 ? -0.186 -5.141 6.774 1.00 93.31 86 ASP A CA 1
ATOM 565 C C . ASP A 1 86 ? 1.196 -4.588 7.156 1.00 93.31 86 ASP A C 1
ATOM 567 O O . ASP A 1 86 ? 1.981 -4.192 6.285 1.00 93.31 86 ASP A O 1
ATOM 571 N N . SER A 1 87 ? 1.475 -4.432 8.454 1.00 90.25 87 SER A N 1
ATOM 572 C CA . SER A 1 87 ? 2.774 -3.912 8.884 1.00 90.25 87 SER A CA 1
ATOM 573 C C . SER A 1 87 ? 3.306 -4.494 10.185 1.00 90.25 87 SER A C 1
ATOM 575 O O . SER A 1 87 ? 2.657 -4.528 11.229 1.00 90.25 87 SER A O 1
ATOM 577 N N . ALA A 1 88 ? 4.600 -4.803 10.157 1.00 87.44 88 ALA A N 1
ATOM 578 C CA . ALA A 1 88 ? 5.380 -5.172 11.333 1.00 87.44 88 ALA A CA 1
ATOM 579 C C . ALA A 1 88 ? 6.144 -3.981 11.958 1.00 87.44 88 ALA A C 1
ATOM 581 O O . ALA A 1 88 ? 7.066 -4.182 12.750 1.00 87.44 88 ALA A O 1
ATOM 582 N N . SER A 1 89 ? 5.816 -2.733 11.594 1.00 87.12 89 SER A N 1
ATOM 583 C CA . SER A 1 89 ? 6.595 -1.543 11.972 1.00 87.12 89 SER A CA 1
ATOM 584 C C . SER A 1 89 ? 5.729 -0.349 12.402 1.00 87.12 89 SER A C 1
ATOM 586 O O . SER A 1 89 ? 4.507 -0.412 12.361 1.00 87.12 89 SER A O 1
ATOM 588 N N . LEU A 1 90 ? 6.350 0.748 12.857 1.00 88.75 90 LEU A N 1
ATOM 589 C CA . LEU A 1 90 ? 5.610 1.931 13.314 1.00 88.75 90 LEU A CA 1
ATOM 590 C C . LEU A 1 90 ? 4.739 2.508 12.188 1.00 88.75 90 LEU A C 1
ATOM 592 O O . LEU A 1 90 ? 5.256 2.895 11.136 1.00 88.75 90 LEU A O 1
ATOM 596 N N . VAL A 1 91 ? 3.442 2.651 12.476 1.00 90.38 91 VAL A N 1
ATOM 597 C CA . VAL A 1 91 ? 2.439 3.225 11.571 1.00 90.38 91 VAL A CA 1
ATOM 598 C C . VAL A 1 91 ? 1.854 4.507 12.166 1.00 90.38 91 VAL A C 1
ATOM 600 O O . VAL A 1 91 ? 1.314 4.507 13.277 1.00 90.38 91 VAL A O 1
ATOM 603 N N . LEU A 1 92 ? 1.932 5.616 11.422 1.00 91.69 92 LEU A N 1
ATOM 604 C CA . LEU A 1 92 ? 1.369 6.894 11.874 1.00 91.69 92 LEU A CA 1
ATOM 605 C C . LEU A 1 92 ? -0.130 7.033 11.588 1.00 91.69 92 LEU A C 1
ATOM 607 O O . LEU A 1 92 ? -0.888 7.371 12.496 1.00 91.69 92 LEU A O 1
ATOM 611 N N . LEU A 1 93 ? -0.564 6.832 10.345 1.00 93.94 93 LEU A N 1
ATOM 612 C CA . LEU A 1 93 ? -1.950 7.086 9.963 1.00 93.94 93 LEU A CA 1
ATOM 613 C C . LEU A 1 93 ? -2.442 6.099 8.906 1.00 93.94 93 LEU A C 1
ATOM 615 O O . LEU A 1 93 ? -1.866 6.002 7.823 1.00 93.94 93 LEU A O 1
ATOM 619 N N . VAL A 1 94 ? -3.565 5.439 9.190 1.00 94.50 94 VAL A N 1
ATOM 620 C CA . VAL A 1 94 ? -4.283 4.606 8.218 1.00 94.50 94 VAL A CA 1
ATOM 621 C C . VAL A 1 94 ? -5.736 5.040 8.110 1.00 94.50 94 VAL A C 1
ATOM 623 O O . VAL A 1 94 ? -6.413 5.269 9.110 1.00 94.50 94 VAL A O 1
ATOM 626 N N . VAL A 1 95 ? -6.229 5.120 6.880 1.00 95.88 95 VAL A N 1
ATOM 627 C CA . VAL A 1 95 ? -7.651 5.234 6.559 1.00 95.88 95 VAL A CA 1
ATOM 628 C C . VAL A 1 95 ? -8.050 3.984 5.781 1.00 95.88 95 VAL A C 1
ATOM 630 O O . VAL A 1 95 ? -7.761 3.881 4.591 1.00 95.88 95 VAL A O 1
ATOM 633 N N . GLY A 1 96 ? -8.696 3.029 6.445 1.00 95.50 96 GLY A N 1
ATOM 634 C CA . GLY A 1 96 ? -9.085 1.745 5.867 1.00 95.50 96 GLY A CA 1
ATOM 635 C C . GLY A 1 96 ? -8.882 0.582 6.835 1.00 95.50 96 GLY A C 1
ATOM 636 O O . GLY A 1 96 ? -9.337 0.658 7.972 1.00 95.50 96 GLY A O 1
ATOM 637 N N . ALA A 1 97 ? -8.266 -0.502 6.372 1.00 93.56 97 ALA A N 1
ATOM 638 C CA . ALA A 1 97 ? -8.008 -1.692 7.179 1.00 93.56 97 ALA A CA 1
ATOM 639 C C . ALA A 1 97 ? -6.521 -1.772 7.539 1.00 93.56 97 ALA A C 1
ATOM 641 O O . ALA A 1 97 ? -5.674 -1.561 6.671 1.00 93.56 97 ALA A O 1
ATOM 642 N N . LEU A 1 98 ? -6.214 -2.077 8.796 1.00 94.06 98 LEU A N 1
ATOM 643 C CA . LEU A 1 98 ? -4.853 -2.285 9.275 1.00 94.06 98 LEU A CA 1
ATOM 644 C C . LEU A 1 98 ? -4.773 -3.592 10.067 1.00 94.06 98 LEU A C 1
ATOM 646 O O . LEU A 1 98 ? -5.553 -3.785 10.996 1.00 94.06 98 LEU A O 1
ATOM 650 N N . ASP A 1 99 ? -3.811 -4.433 9.708 1.00 93.12 99 ASP A N 1
ATOM 651 C CA . ASP A 1 99 ? -3.264 -5.494 10.554 1.00 93.12 99 ASP A CA 1
ATOM 652 C C . ASP A 1 99 ? -1.854 -5.058 10.984 1.00 93.12 99 ASP A C 1
ATOM 654 O O . ASP A 1 99 ? -1.040 -4.650 10.148 1.00 93.12 99 ASP A O 1
ATOM 658 N N . SER A 1 100 ? -1.590 -5.004 12.292 1.00 89.62 100 SER A N 1
ATOM 659 C CA . SER A 1 100 ? -0.307 -4.512 12.797 1.00 89.62 100 SER A CA 1
ATOM 660 C C . SER A 1 100 ? 0.175 -5.207 14.062 1.00 89.62 100 SER A C 1
ATOM 662 O O . SER A 1 100 ? -0.515 -5.299 15.080 1.00 89.62 100 SER A O 1
ATOM 664 N N . ALA A 1 101 ? 1.457 -5.568 14.047 1.00 87.12 101 ALA A N 1
ATOM 665 C CA . ALA A 1 101 ? 2.187 -6.057 15.214 1.00 87.12 101 ALA A CA 1
ATOM 666 C C . ALA A 1 101 ? 3.031 -4.965 15.910 1.00 87.12 101 ALA A C 1
ATOM 668 O O . ALA A 1 101 ? 3.843 -5.271 16.787 1.00 87.12 101 ALA A O 1
ATOM 669 N N . ALA A 1 102 ? 2.877 -3.693 15.530 1.00 86.56 102 ALA A N 1
ATOM 670 C CA . ALA A 1 102 ? 3.713 -2.585 15.994 1.00 86.56 102 ALA A CA 1
ATOM 671 C C . ALA A 1 102 ? 2.902 -1.343 16.404 1.00 86.56 102 ALA A C 1
ATOM 673 O O . ALA A 1 102 ? 1.684 -1.301 16.280 1.00 86.56 102 ALA A O 1
ATOM 674 N N . LEU A 1 103 ? 3.579 -0.331 16.962 1.00 88.38 103 LEU A N 1
ATOM 675 C CA . LEU A 1 103 ? 2.929 0.871 17.495 1.00 88.38 103 LEU A CA 1
ATOM 676 C C . LEU A 1 103 ? 2.124 1.594 16.402 1.00 88.38 103 LEU A C 1
ATOM 678 O O . LEU A 1 103 ? 2.686 1.993 15.378 1.00 88.38 103 LEU A O 1
ATOM 682 N N . VAL A 1 104 ? 0.833 1.817 16.675 1.00 90.12 104 VAL A N 1
ATOM 683 C CA . VAL A 1 104 ? -0.107 2.505 15.779 1.00 90.12 104 VAL A CA 1
ATOM 684 C C . VAL A 1 104 ? -0.603 3.805 16.415 1.00 90.12 104 VAL A C 1
ATOM 686 O O . VAL A 1 104 ? -1.137 3.809 17.527 1.00 90.12 104 VAL A O 1
ATOM 689 N N . LEU A 1 105 ? -0.453 4.929 15.708 1.00 91.94 105 LEU A N 1
ATOM 690 C CA . LEU A 1 105 ? -0.903 6.230 16.213 1.00 91.94 105 LEU A CA 1
ATOM 691 C C . LEU A 1 105 ? -2.384 6.475 15.905 1.00 91.94 105 LEU A C 1
ATOM 693 O O . LEU A 1 105 ? -3.150 6.755 16.825 1.00 91.94 105 LEU A O 1
ATOM 697 N N . LEU A 1 106 ? -2.795 6.406 14.636 1.00 93.56 106 LEU A N 1
ATOM 698 C CA . LEU A 1 106 ? -4.173 6.711 14.261 1.00 93.56 106 LEU A CA 1
ATOM 699 C C . LEU A 1 106 ? -4.712 5.799 13.162 1.00 93.56 106 LEU A C 1
ATOM 701 O O . LEU A 1 106 ? -4.112 5.675 12.095 1.00 93.56 106 LEU A O 1
ATOM 705 N N . VAL A 1 107 ? -5.900 5.239 13.392 1.00 94.12 107 VAL A N 1
ATOM 706 C CA . VAL A 1 107 ? -6.656 4.500 12.374 1.00 94.12 107 VAL A CA 1
ATOM 707 C C . VAL A 1 107 ? -8.068 5.050 12.247 1.00 94.12 107 VAL A C 1
ATOM 709 O O . VAL A 1 107 ? -8.760 5.277 13.238 1.00 94.12 107 VAL A O 1
ATOM 712 N N . VAL A 1 108 ? -8.512 5.232 11.007 1.00 95.38 108 VAL A N 1
ATOM 713 C CA . VAL A 1 108 ? -9.913 5.458 10.649 1.00 95.38 108 VAL A CA 1
ATOM 714 C C . VAL A 1 108 ? -10.379 4.266 9.818 1.00 95.38 108 VAL A C 1
ATOM 716 O O . VAL A 1 108 ? -10.078 4.188 8.630 1.00 95.38 108 VAL A O 1
ATOM 719 N N . GLY A 1 109 ? -11.103 3.335 10.434 1.00 95.12 109 GLY A N 1
ATOM 720 C CA . GLY A 1 109 ? -11.601 2.122 9.791 1.00 95.12 109 GLY A CA 1
ATOM 721 C C . GLY A 1 109 ? -11.513 0.897 10.699 1.00 95.12 109 GLY A C 1
ATOM 722 O O . GLY A 1 109 ? -11.963 0.956 11.841 1.00 95.12 109 GLY A O 1
ATOM 723 N N . ALA A 1 110 ? -11.007 -0.216 10.176 1.00 92.56 110 ALA A N 1
ATOM 724 C CA . ALA A 1 110 ? -10.861 -1.467 10.915 1.00 92.56 110 ALA A CA 1
ATOM 725 C C . ALA A 1 110 ? -9.396 -1.677 11.314 1.00 92.56 110 ALA A C 1
ATOM 727 O O . ALA A 1 110 ? -8.505 -1.487 10.487 1.00 92.56 110 ALA A O 1
ATOM 728 N N . LEU A 1 111 ? -9.157 -2.069 12.561 1.00 93.00 111 LEU A N 1
ATOM 729 C CA . LEU A 1 111 ? -7.831 -2.390 13.076 1.00 93.00 111 LEU A CA 1
ATOM 730 C C . LEU A 1 111 ? -7.866 -3.735 13.804 1.00 93.00 111 LEU A C 1
ATOM 732 O O . LEU A 1 111 ? -8.691 -3.914 14.698 1.00 93.00 111 LEU A O 1
ATOM 736 N N . ASP A 1 112 ? -6.949 -4.622 13.436 1.00 92.56 112 ASP A N 1
ATOM 737 C CA . ASP A 1 112 ? -6.504 -5.757 14.244 1.00 92.56 112 ASP A CA 1
ATOM 738 C C . ASP A 1 112 ? -5.075 -5.456 14.723 1.00 92.56 112 ASP A C 1
ATOM 740 O O . ASP A 1 112 ? -4.202 -5.105 13.921 1.00 92.56 112 ASP A O 1
ATOM 744 N N . SER A 1 113 ? -4.844 -5.453 16.039 1.00 89.00 113 SER A N 1
ATOM 745 C CA . SER A 1 113 ? -3.524 -5.118 16.579 1.00 89.00 113 SER A CA 1
ATOM 746 C C . SER A 1 113 ? -3.188 -5.788 17.904 1.00 89.00 113 SER A C 1
ATOM 748 O O . SER A 1 113 ? -3.927 -5.724 18.894 1.00 89.00 113 SER A O 1
ATOM 750 N N . ALA A 1 114 ? -1.965 -6.316 17.957 1.00 86.25 114 ALA A N 1
ATOM 751 C CA . ALA A 1 114 ? -1.337 -6.857 19.160 1.00 86.25 114 ALA A CA 1
ATOM 752 C C . ALA A 1 114 ? -0.388 -5.860 19.865 1.00 86.25 114 ALA A C 1
ATOM 754 O O . ALA A 1 114 ? 0.273 -6.217 20.842 1.00 86.25 114 ALA A O 1
ATOM 755 N N . ALA A 1 115 ? -0.301 -4.611 19.396 1.00 85.62 115 ALA A N 1
ATOM 756 C CA . ALA A 1 115 ? 0.637 -3.599 19.887 1.00 85.62 115 ALA A CA 1
ATOM 757 C C . ALA A 1 115 ? -0.072 -2.309 20.315 1.00 85.62 115 ALA A C 1
ATOM 759 O O . ALA A 1 115 ? -1.252 -2.132 20.050 1.00 85.62 115 ALA A O 1
ATOM 760 N N . LEU A 1 116 ? 0.631 -1.414 21.018 1.00 87.38 116 LEU A N 1
ATOM 761 C CA . LEU A 1 116 ? 0.049 -0.188 21.579 1.00 87.38 116 LEU A CA 1
ATOM 762 C C . LEU A 1 116 ? -0.628 0.673 20.497 1.00 87.38 116 LEU A C 1
ATOM 764 O O . LEU A 1 116 ? 0.014 1.048 19.510 1.00 87.38 116 LEU A O 1
ATOM 768 N N . VAL A 1 117 ? -1.893 1.036 20.739 1.00 89.19 117 VAL A N 1
ATOM 769 C CA . VAL A 1 117 ? -2.713 1.857 19.836 1.00 89.19 117 VAL A CA 1
ATOM 770 C C . VAL A 1 117 ? -3.132 3.156 20.523 1.00 89.19 117 VAL A C 1
ATOM 772 O O . VAL A 1 117 ? -3.697 3.137 21.618 1.00 89.19 117 VAL A O 1
ATOM 775 N N . LEU A 1 118 ? -2.895 4.309 19.886 1.00 90.81 118 LEU A N 1
ATOM 776 C CA . LEU A 1 118 ? -3.305 5.590 20.474 1.00 90.81 118 LEU A CA 1
ATOM 777 C C . LEU A 1 118 ? -4.759 5.960 20.178 1.00 90.81 118 LEU A C 1
ATOM 779 O O . LEU A 1 118 ? -5.490 6.308 21.106 1.00 90.81 118 LEU A O 1
ATOM 783 N N . PHE A 1 119 ? -5.181 5.921 18.914 1.00 92.81 119 PHE A N 1
ATOM 784 C CA . PHE A 1 119 ? -6.506 6.400 18.525 1.00 92.81 119 PHE A CA 1
ATOM 785 C C . PHE A 1 119 ? -7.104 5.594 17.373 1.00 92.81 119 PHE A C 1
ATOM 787 O O . PHE A 1 119 ? -6.478 5.431 16.324 1.00 92.81 119 PHE A O 1
ATOM 794 N N . VAL A 1 120 ? -8.352 5.159 17.538 1.00 93.25 120 VAL A N 1
ATOM 795 C CA . VAL A 1 120 ? -9.120 4.477 16.487 1.00 93.25 120 VAL A CA 1
ATOM 796 C C . VAL A 1 120 ? -10.496 5.108 16.330 1.00 93.25 120 VAL A C 1
ATOM 798 O O . VAL A 1 120 ? -11.191 5.368 17.311 1.00 93.25 120 VAL A O 1
ATOM 801 N N . VAL A 1 121 ? -10.919 5.307 15.084 1.00 95.06 121 VAL A N 1
ATOM 802 C CA . VAL A 1 121 ? -12.305 5.617 14.713 1.00 95.06 121 VAL A CA 1
ATOM 803 C C . VAL A 1 121 ? -12.814 4.489 13.835 1.00 95.06 121 VAL A C 1
ATOM 805 O O . VAL A 1 121 ? -12.436 4.404 12.669 1.00 95.06 121 VAL A O 1
ATOM 808 N N . GLY A 1 122 ? -13.674 3.632 14.377 1.00 94.44 122 GLY A N 1
ATOM 809 C CA . GLY A 1 122 ? -14.221 2.484 13.658 1.00 94.44 122 GLY A CA 1
ATOM 810 C C . GLY A 1 122 ? -14.244 1.215 14.502 1.00 94.44 122 GLY A C 1
ATOM 811 O O . GLY A 1 122 ? -14.710 1.253 15.638 1.00 94.44 122 GLY A O 1
ATOM 812 N N . ALA A 1 123 ? -13.826 0.093 13.926 1.00 91.62 123 ALA A N 1
ATOM 813 C CA . ALA A 1 123 ? -13.811 -1.202 14.597 1.00 91.62 123 ALA A CA 1
ATOM 814 C C . ALA A 1 123 ? -12.384 -1.552 15.025 1.00 91.62 123 ALA A C 1
ATOM 816 O O . ALA A 1 123 ? -11.460 -1.446 14.220 1.00 91.62 123 ALA A O 1
ATOM 817 N N . LEU A 1 124 ? -12.221 -1.970 16.276 1.00 92.25 124 LEU A N 1
ATOM 818 C CA . LEU A 1 124 ? -10.953 -2.427 16.826 1.00 92.25 124 LEU A CA 1
ATOM 819 C C . LEU A 1 124 ? -11.113 -3.820 17.429 1.00 92.25 124 LEU A C 1
ATOM 821 O O . LEU A 1 124 ? -11.957 -3.994 18.308 1.00 92.25 124 LEU A O 1
ATOM 825 N N . ASP A 1 125 ? -10.270 -4.749 16.994 1.00 91.50 125 ASP A N 1
ATOM 826 C CA . ASP A 1 125 ? -9.916 -5.956 17.739 1.00 91.50 125 ASP A CA 1
ATOM 827 C C . ASP A 1 125 ? -8.493 -5.767 18.280 1.00 91.50 125 ASP A C 1
ATOM 829 O O . ASP A 1 125 ? -7.567 -5.445 17.528 1.00 91.50 125 ASP A O 1
ATOM 833 N N . SER A 1 126 ? -8.317 -5.835 19.601 1.00 87.25 126 SER A N 1
ATOM 834 C CA . SER A 1 126 ? -6.992 -5.641 20.186 1.00 87.25 126 SER A CA 1
ATOM 835 C C . SER A 1 126 ? -6.725 -6.453 21.445 1.00 87.25 126 SER A C 1
ATOM 837 O O . SER A 1 126 ? -7.509 -6.513 22.397 1.00 87.25 126 SER A O 1
ATOM 839 N N . ALA A 1 127 ? -5.514 -7.003 21.481 1.00 85.06 127 ALA A N 1
ATOM 840 C CA . ALA A 1 127 ? -4.925 -7.658 22.639 1.00 85.06 127 ALA A CA 1
ATOM 841 C C . ALA A 1 127 ? -3.906 -6.757 23.368 1.00 85.06 127 ALA A C 1
ATOM 843 O O . ALA A 1 127 ? -2.987 -7.270 24.006 1.00 85.06 127 ALA A O 1
ATOM 844 N N . SER A 1 128 ? -4.016 -5.428 23.265 1.00 83.38 128 SER A N 1
ATOM 845 C CA . SER A 1 128 ? -3.034 -4.491 23.824 1.00 83.38 128 SER A CA 1
ATOM 846 C C . SER A 1 128 ? -3.674 -3.269 24.506 1.00 83.38 128 SER A C 1
ATOM 848 O O . SER A 1 128 ? -4.893 -3.157 24.636 1.00 83.38 128 SER A O 1
ATOM 850 N N . LEU A 1 129 ? -2.829 -2.344 24.981 1.00 84.19 129 LEU A N 1
ATOM 851 C CA . LEU A 1 129 ? -3.265 -1.068 25.542 1.00 84.19 129 LEU A CA 1
ATOM 852 C C . LEU A 1 129 ? -3.738 -0.125 24.429 1.00 84.19 129 LEU A C 1
ATOM 854 O O . LEU A 1 129 ? -2.964 0.240 23.538 1.00 84.19 129 LEU A O 1
ATOM 858 N N . VAL A 1 130 ? -4.984 0.332 24.560 1.00 86.94 130 VAL A N 1
ATOM 859 C CA . VAL A 1 130 ? -5.616 1.297 23.657 1.00 86.94 130 VAL A CA 1
ATOM 860 C C . VAL A 1 130 ? -5.983 2.565 24.420 1.00 86.94 130 VAL A C 1
ATOM 862 O O . VAL A 1 130 ? -6.650 2.499 25.451 1.00 86.94 130 VAL A O 1
ATOM 865 N N . LEU A 1 131 ? -5.557 3.729 23.924 1.00 89.25 131 LEU A N 1
ATOM 866 C CA . LEU A 1 131 ? -5.842 5.003 24.596 1.00 89.25 131 LEU A CA 1
ATOM 867 C C . LEU A 1 131 ? -7.266 5.495 24.346 1.00 89.25 131 LEU A C 1
ATOM 869 O O . LEU A 1 131 ? -7.929 5.955 25.276 1.00 89.25 131 LEU A O 1
ATOM 873 N N . LEU A 1 132 ? -7.723 5.448 23.094 1.00 90.50 132 LEU A N 1
ATOM 874 C CA . LEU A 1 132 ? -9.058 5.909 22.747 1.00 90.50 132 LEU A CA 1
ATOM 875 C C . LEU A 1 132 ? -9.614 5.217 21.503 1.00 90.50 132 LEU A C 1
ATOM 877 O O . LEU A 1 132 ? -8.960 5.146 20.463 1.00 90.50 132 LEU A O 1
ATOM 881 N N . VAL A 1 133 ? -10.872 4.789 21.603 1.00 91.69 133 VAL A N 1
ATOM 882 C CA . VAL A 1 133 ? -11.659 4.274 20.481 1.00 91.69 133 VAL A CA 1
ATOM 883 C C . VAL A 1 133 ? -12.966 5.041 20.384 1.00 91.69 133 VAL A C 1
ATOM 885 O O . VAL A 1 133 ? -13.681 5.213 21.371 1.00 91.69 133 VAL A O 1
ATOM 888 N N . VAL A 1 134 ? -13.296 5.469 19.171 1.00 93.88 134 VAL A N 1
ATOM 889 C CA . VAL A 1 134 ? -14.620 5.956 18.796 1.00 93.88 134 VAL A CA 1
ATOM 890 C C . VAL A 1 134 ? -15.243 4.929 17.859 1.00 93.88 134 VAL A C 1
ATOM 892 O O . VAL A 1 134 ? -15.027 4.967 16.648 1.00 93.88 134 VAL A O 1
ATOM 895 N N . GLY A 1 135 ? -16.009 3.996 18.417 1.00 92.69 135 GLY A N 1
ATOM 896 C CA . GLY A 1 135 ? -16.679 2.954 17.646 1.00 92.69 135 GLY A CA 1
ATOM 897 C C . GLY A 1 135 ? -16.805 1.646 18.415 1.00 92.69 135 GLY A C 1
ATOM 898 O O . GLY A 1 135 ? -17.089 1.662 19.612 1.00 92.69 135 GLY A O 1
ATOM 899 N N . ALA A 1 136 ? -16.643 0.528 17.713 1.00 89.38 136 ALA A N 1
ATOM 900 C CA . ALA A 1 136 ? -16.700 -0.802 18.304 1.00 89.38 136 ALA A CA 1
ATOM 901 C C . ALA A 1 136 ? -15.305 -1.220 18.778 1.00 89.38 136 ALA A C 1
ATOM 903 O O . ALA A 1 136 ? -14.331 -1.059 18.046 1.00 89.38 136 ALA A O 1
ATOM 904 N N . LEU A 1 137 ? -15.230 -1.764 19.988 1.00 89.50 137 LEU A N 1
ATOM 905 C CA . LEU A 1 137 ? -14.013 -2.320 20.565 1.00 89.50 137 LEU A CA 1
ATOM 906 C C . LEU A 1 137 ? -14.331 -3.726 21.069 1.00 89.50 137 LEU A C 1
ATOM 908 O O . LEU A 1 137 ? -15.240 -3.896 21.885 1.00 89.50 137 LEU A O 1
ATOM 912 N N . ASP A 1 138 ? -13.585 -4.699 20.560 1.00 87.81 138 ASP A N 1
ATOM 913 C CA . ASP A 1 138 ? -13.440 -6.029 21.133 1.00 87.81 138 ASP A CA 1
ATOM 914 C C . ASP A 1 138 ? -12.024 -6.116 21.715 1.00 87.81 138 ASP A C 1
ATOM 916 O O . ASP A 1 138 ? -11.041 -5.838 21.027 1.00 87.81 138 ASP A O 1
ATOM 920 N N . SER A 1 139 ? -11.907 -6.372 23.019 1.00 81.56 139 SER A N 1
ATOM 921 C CA . SER A 1 139 ? -10.602 -6.416 23.680 1.00 81.56 139 SER A CA 1
ATOM 922 C C . SER A 1 139 ? -10.545 -7.476 24.765 1.00 81.56 139 SER A C 1
ATOM 924 O O . SER A 1 139 ? -11.407 -7.548 25.644 1.00 81.56 139 SER A O 1
ATOM 926 N N . VAL A 1 140 ? -9.462 -8.253 24.763 1.00 74.25 140 VAL A N 1
ATOM 927 C CA . VAL A 1 140 ? -9.208 -9.294 25.775 1.00 74.25 140 VAL A CA 1
ATOM 928 C C . VAL A 1 140 ? -8.520 -8.721 27.024 1.00 74.25 140 VAL A C 1
ATOM 930 O O . VAL A 1 140 ? -8.544 -9.337 28.090 1.00 74.25 140 VAL A O 1
ATOM 933 N N . PHE A 1 141 ? -7.936 -7.521 26.926 1.00 65.38 141 PHE A N 1
ATOM 934 C CA . PHE A 1 141 ? -7.346 -6.817 28.065 1.00 65.38 141 PHE A CA 1
ATOM 935 C C . PHE A 1 141 ? -8.408 -6.022 28.844 1.00 65.38 141 PHE A C 1
ATOM 937 O O . PHE A 1 141 ? -9.077 -5.170 28.258 1.00 65.38 141 PHE A O 1
ATOM 944 N N . PRO A 1 142 ? -8.573 -6.258 30.161 1.00 53.81 142 PRO A N 1
ATOM 945 C CA . PRO A 1 142 ? -9.379 -5.395 31.009 1.00 53.81 142 PRO A CA 1
ATOM 946 C C . PRO A 1 142 ? -8.590 -4.110 31.297 1.00 53.81 142 PRO A C 1
ATOM 948 O O . PRO A 1 142 ? -7.419 -4.179 31.671 1.00 53.81 142 PRO A O 1
ATOM 951 N N . PHE A 1 143 ? -9.231 -2.964 31.081 1.00 56.41 143 PHE A N 1
ATOM 952 C CA . PHE A 1 143 ? -8.698 -1.625 31.360 1.00 56.41 143 PHE A CA 1
ATOM 953 C C . PHE A 1 143 ? -8.186 -1.459 32.799 1.00 56.41 143 PHE A C 1
ATOM 955 O O . PHE A 1 143 ? -8.851 -1.976 33.729 1.00 56.41 143 PHE A O 1
#

Radius of gyration: 17.06 Å; Cα contacts (8 Å, |Δi|>4): 479; chains: 1; bounding box: 38×20×55 Å

Nearest PDB structures (foldseek):
  3jx8-assembly2_D  TM=2.507E-01  e=1.900E+00  Parabacteroides distasonis ATCC 8503

Mean predicted aligned error: 5.22 Å